Protein AF-A0A0H3GZK7-F1 (afdb_monomer)

Secondary structure (DSSP, 8-state):
-HHHHHHHHHHHHHHHHHHHHHHHHHHHHHHHHHHHHHHHHHHHTTEEE-TTT-BEEEEETTEEEE-EETTEEEEEETTEEEEE-TT--EEEEE-HHHHHHHHHHS--

pLDDT: mean 87.14, std 7.85, range [49.09, 97.06]

Organism: Klebsiella pneumoniae subsp. pneumoniae (strain HS11286) (NCBI:txid1125630)

Foldseek 3Di:
DVVVVVVVVVVVVVVVVVVVVVVVVVVVVVLLVLLVVQCVVCVVVQWDADPPPQFIWHQDPNDIGTDDDPNFTWGHDRNWIFGADPVRHGPDIGHPVRSVVVVVVPDD

Mean predicted aligned error: 8.21 Å

Structure (mmCIF, N/CA/C/O backbone):
data_AF-A0A0H3GZK7-F1
#
_entry.id   AF-A0A0H3GZK7-F1
#
loop_
_atom_site.group_PDB
_atom_site.id
_atom_site.type_symbol
_atom_site.label_atom_id
_atom_site.label_alt_id
_atom_site.label_comp_id
_atom_site.label_asym_id
_atom_site.label_entity_id
_atom_site.label_seq_id
_atom_site.pdbx_PDB_ins_code
_atom_site.Cartn_x
_atom_site.Cartn_y
_atom_site.Cartn_z
_atom_site.occupancy
_atom_site.B_iso_or_equiv
_atom_site.auth_seq_id
_atom_site.auth_comp_id
_atom_site.auth_asym_id
_atom_site.auth_atom_id
_atom_site.pdbx_PDB_model_num
ATOM 1 N N . MET A 1 1 ? 45.056 12.641 -32.493 1.00 61.16 1 MET A N 1
ATOM 2 C CA . MET A 1 1 ? 43.740 13.316 -32.337 1.00 61.16 1 MET A CA 1
ATOM 3 C C . MET A 1 1 ? 42.639 12.330 -31.933 1.00 61.16 1 MET A C 1
ATOM 5 O O . MET A 1 1 ? 41.753 12.731 -31.190 1.00 61.16 1 MET A O 1
ATOM 9 N N . GLU A 1 2 ? 42.698 11.064 -32.367 1.00 72.31 2 GLU A N 1
ATOM 10 C CA . GLU A 1 2 ? 41.722 10.016 -32.009 1.00 72.31 2 GLU A CA 1
ATOM 11 C C . GLU A 1 2 ? 41.649 9.678 -30.519 1.00 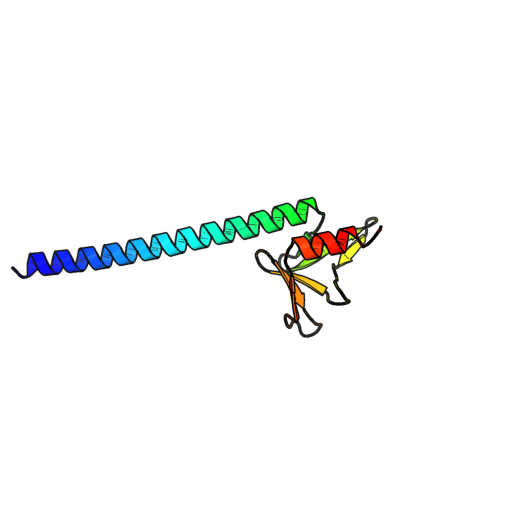72.31 2 GLU A C 1
ATOM 13 O O . GLU A 1 2 ? 40.546 9.616 -29.987 1.00 72.31 2 GLU A O 1
ATOM 18 N N . GLU A 1 3 ? 42.782 9.551 -29.819 1.00 72.25 3 GLU A N 1
ATOM 19 C CA . GLU A 1 3 ? 42.773 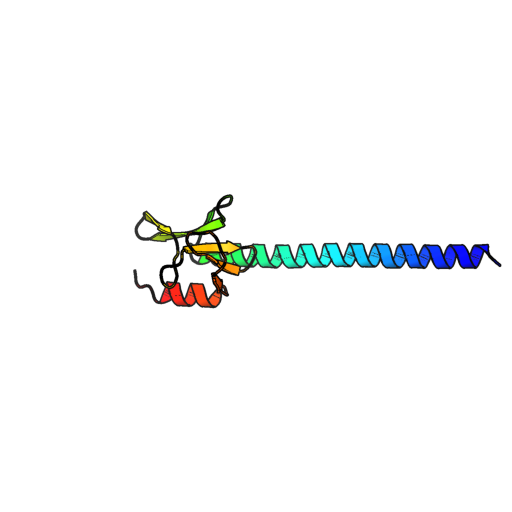9.167 -28.396 1.00 72.25 3 GLU A CA 1
ATOM 20 C C . GLU A 1 3 ? 41.923 10.114 -27.541 1.00 72.25 3 GLU A C 1
ATOM 22 O O . GLU A 1 3 ? 41.044 9.670 -26.807 1.00 72.25 3 GLU A O 1
ATOM 27 N N . LYS A 1 4 ? 42.086 11.437 -27.703 1.00 77.00 4 LYS A N 1
ATOM 28 C CA . LYS A 1 4 ? 41.279 12.437 -26.980 1.00 77.00 4 LYS A CA 1
ATOM 29 C C . LYS A 1 4 ? 39.774 12.300 -27.259 1.00 77.00 4 LYS A C 1
ATOM 31 O O . LYS A 1 4 ? 38.978 12.531 -26.352 1.00 77.00 4 LYS A O 1
ATOM 36 N N . LYS A 1 5 ? 39.376 11.916 -28.483 1.00 78.38 5 LYS A N 1
ATOM 37 C CA . LYS A 1 5 ? 37.963 11.672 -28.830 1.00 78.38 5 LYS A CA 1
ATOM 38 C C . LYS A 1 5 ? 37.438 10.402 -28.155 1.00 78.38 5 LYS A C 1
ATOM 40 O O . LYS A 1 5 ? 36.331 10.428 -27.624 1.00 78.38 5 LYS A O 1
ATOM 45 N N . ALA A 1 6 ? 38.235 9.332 -28.132 1.00 83.31 6 ALA A N 1
ATOM 46 C CA . ALA A 1 6 ? 37.878 8.080 -27.469 1.00 83.31 6 ALA A CA 1
ATOM 47 C C . ALA A 1 6 ? 37.712 8.270 -25.952 1.00 83.31 6 ALA A C 1
ATOM 49 O O . ALA A 1 6 ? 36.683 7.885 -25.404 1.00 83.31 6 ALA A O 1
ATOM 50 N N . TYR A 1 7 ? 38.655 8.953 -25.288 1.00 86.75 7 TYR A N 1
ATOM 51 C CA . TYR A 1 7 ? 38.525 9.297 -23.867 1.00 86.75 7 TYR A CA 1
ATOM 52 C C . TYR A 1 7 ? 37.274 10.140 -23.595 1.00 86.75 7 TYR A C 1
ATOM 54 O O . TYR A 1 7 ? 36.531 9.838 -22.665 1.00 86.75 7 TYR A O 1
ATOM 62 N N . GLY A 1 8 ? 36.991 11.152 -24.425 1.00 89.19 8 GLY A N 1
ATOM 63 C CA . GLY A 1 8 ? 35.774 11.961 -24.299 1.00 89.19 8 GLY A CA 1
ATOM 64 C C . GLY A 1 8 ? 34.490 11.129 -24.387 1.00 89.19 8 GLY A C 1
ATOM 65 O O . GLY A 1 8 ? 33.601 11.287 -23.554 1.00 89.19 8 GLY A O 1
ATOM 66 N N . LEU A 1 9 ? 34.415 10.197 -25.344 1.00 91.00 9 LEU A N 1
ATOM 67 C CA . LEU A 1 9 ? 33.273 9.292 -25.504 1.00 91.00 9 LEU A CA 1
ATOM 68 C C . LEU A 1 9 ? 33.104 8.361 -24.291 1.00 91.00 9 LEU A C 1
ATOM 70 O O . LEU A 1 9 ? 31.995 8.219 -23.777 1.00 91.00 9 LEU A O 1
ATOM 74 N N . VAL A 1 10 ? 34.196 7.764 -23.801 1.00 92.69 10 VAL A N 1
ATOM 75 C CA . VAL A 1 10 ? 34.178 6.897 -22.610 1.00 92.69 10 VAL A CA 1
ATOM 76 C C . VAL A 1 10 ? 33.689 7.669 -21.385 1.00 92.69 10 VAL A C 1
ATOM 78 O O . VAL A 1 10 ? 32.831 7.171 -20.660 1.00 92.69 10 VAL A O 1
ATOM 81 N N . MET A 1 11 ? 34.154 8.905 -21.182 1.00 92.69 11 MET A N 1
ATOM 82 C CA . MET A 1 11 ? 33.702 9.751 -20.070 1.00 92.69 11 MET A CA 1
ATOM 83 C C . MET A 1 11 ? 32.202 10.063 -20.145 1.00 92.69 11 MET A C 1
ATOM 85 O O . MET A 1 11 ? 31.535 10.074 -19.111 1.00 92.69 11 MET A O 1
ATOM 89 N N . VAL A 1 12 ? 31.646 10.257 -21.347 1.00 94.31 12 VAL A N 1
ATOM 90 C CA . VAL A 1 12 ? 30.195 10.426 -21.537 1.00 94.31 12 VAL A CA 1
ATOM 91 C C . VAL A 1 12 ? 29.442 9.146 -21.179 1.00 94.31 12 VAL A C 1
ATOM 93 O O . VAL A 1 12 ? 28.472 9.216 -20.428 1.00 94.31 12 VAL A O 1
ATOM 96 N N . PHE A 1 13 ? 29.892 7.977 -21.646 1.00 94.50 13 PHE A N 1
ATOM 97 C CA . PHE A 1 13 ? 29.258 6.699 -21.296 1.00 94.50 13 PHE A CA 1
ATOM 98 C C . PHE A 1 13 ? 29.284 6.431 -19.791 1.00 94.50 13 PHE A C 1
ATOM 100 O O . PHE A 1 13 ? 28.258 6.059 -19.223 1.00 94.50 13 PHE A O 1
ATOM 107 N N . VAL A 1 14 ? 30.422 6.670 -19.135 1.00 95.50 14 VAL A N 1
ATOM 108 C CA . VAL A 1 14 ? 30.543 6.553 -17.675 1.00 95.50 14 VAL A CA 1
ATOM 109 C C . VAL A 1 14 ? 29.619 7.553 -16.980 1.00 95.50 14 VAL A C 1
ATOM 111 O O . VAL A 1 14 ? 28.914 7.176 -16.048 1.00 95.50 14 VAL A O 1
ATOM 114 N N . GLY A 1 15 ? 29.551 8.800 -17.455 1.00 96.00 15 GLY A N 1
ATOM 115 C CA . GLY A 1 15 ? 28.651 9.820 -16.915 1.00 96.00 15 GLY A CA 1
ATOM 116 C C . GLY A 1 15 ? 27.174 9.424 -17.007 1.00 96.00 15 GLY A C 1
ATOM 117 O O . GLY A 1 15 ? 26.454 9.505 -16.013 1.00 96.00 15 GLY A O 1
ATOM 118 N N . VAL A 1 16 ? 26.731 8.927 -18.167 1.00 96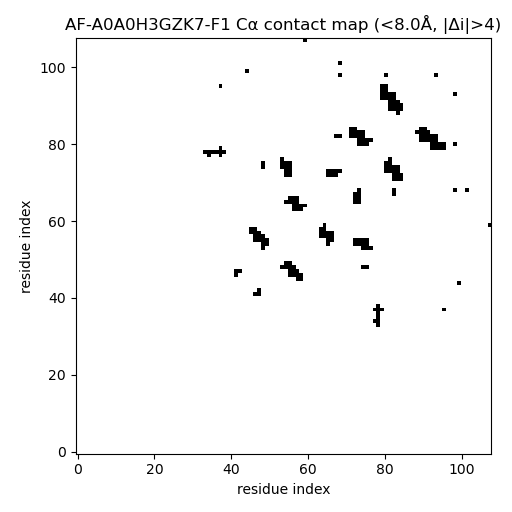.94 16 VAL A N 1
ATOM 119 C CA . VAL A 1 16 ? 25.363 8.419 -18.370 1.00 96.94 16 VAL A CA 1
ATOM 120 C C . VAL A 1 16 ? 25.096 7.209 -17.476 1.00 96.94 16 VAL A C 1
ATOM 122 O O . VAL A 1 16 ? 24.051 7.142 -16.834 1.00 96.94 16 VAL A O 1
ATOM 125 N N . PHE A 1 17 ? 26.043 6.275 -17.386 1.00 96.62 17 PHE A N 1
ATOM 126 C CA . PHE A 1 17 ? 25.910 5.089 -16.545 1.00 96.62 17 PHE A CA 1
ATOM 127 C C . PHE A 1 17 ? 25.761 5.451 -15.061 1.00 96.62 17 PHE A C 1
ATOM 129 O O . PHE A 1 17 ? 24.831 4.985 -14.404 1.00 96.62 17 PHE A O 1
ATOM 136 N N . VAL A 1 18 ? 26.614 6.341 -14.543 1.00 97.06 18 VAL A N 1
ATOM 137 C CA . VAL A 1 18 ? 26.523 6.832 -13.159 1.00 97.06 18 VAL A CA 1
ATOM 138 C C . VAL A 1 18 ? 25.202 7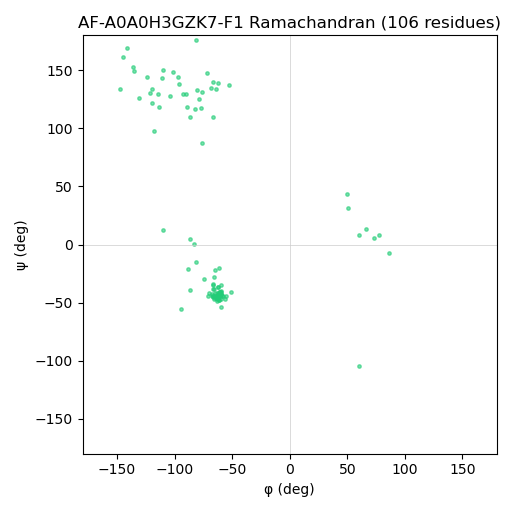.566 -12.926 1.00 97.06 18 VAL A C 1
ATOM 140 O O . VAL A 1 18 ? 24.545 7.320 -11.917 1.00 97.06 18 VAL A O 1
ATOM 143 N N . PHE A 1 19 ? 24.766 8.416 -13.860 1.00 97.00 19 PHE A N 1
ATOM 144 C CA . PHE A 1 19 ? 23.481 9.109 -13.759 1.00 97.00 19 PHE A CA 1
ATOM 145 C C . PHE A 1 19 ? 22.294 8.135 -13.691 1.00 97.00 19 PHE A C 1
ATOM 147 O O . PHE A 1 19 ? 21.395 8.313 -12.865 1.00 97.00 19 PHE A O 1
ATOM 154 N N . LEU A 1 20 ? 22.302 7.077 -14.507 1.00 96.88 20 LEU A N 1
ATOM 155 C CA . LEU A 1 20 ? 21.281 6.028 -14.467 1.00 96.88 20 LEU A CA 1
ATOM 156 C C . LEU A 1 20 ? 21.289 5.281 -13.129 1.00 96.88 20 LEU A C 1
ATOM 158 O O . LEU A 1 20 ? 20.223 5.082 -12.546 1.00 96.88 20 LEU A O 1
ATOM 162 N N . LEU A 1 21 ? 22.466 4.921 -12.605 1.00 96.69 21 LEU A N 1
ATOM 163 C CA . LEU A 1 21 ? 22.578 4.264 -11.299 1.00 96.69 21 LEU A CA 1
ATOM 164 C C . LEU A 1 21 ? 22.038 5.143 -10.168 1.00 96.69 21 LEU A C 1
ATOM 166 O O . LEU A 1 21 ? 21.222 4.678 -9.373 1.00 96.69 21 LEU A O 1
ATOM 170 N N . VAL A 1 22 ? 22.440 6.416 -10.121 1.00 97.00 22 VAL A N 1
ATOM 171 C CA . VAL A 1 22 ? 21.937 7.373 -9.124 1.00 97.00 22 VAL A CA 1
ATOM 172 C C . VAL A 1 22 ? 20.422 7.515 -9.244 1.00 97.00 22 VAL A C 1
ATOM 174 O O . VAL A 1 22 ? 19.731 7.465 -8.232 1.00 97.00 22 VAL A O 1
ATOM 177 N N . SER A 1 23 ? 19.887 7.597 -10.464 1.00 96.62 23 SER A N 1
ATOM 178 C CA . SER A 1 23 ? 18.442 7.705 -10.695 1.00 96.62 23 SER A CA 1
ATOM 179 C C . SER A 1 23 ? 17.676 6.487 -10.172 1.00 96.62 23 SER A C 1
ATOM 181 O O . SER A 1 23 ? 16.657 6.648 -9.500 1.00 96.62 23 SER A O 1
ATOM 183 N N . ILE A 1 24 ? 18.172 5.270 -10.430 1.00 96.25 24 ILE A N 1
ATOM 184 C CA . ILE A 1 24 ? 17.554 4.026 -9.946 1.00 96.25 24 ILE A CA 1
ATOM 185 C C . ILE A 1 24 ? 17.598 3.960 -8.417 1.00 96.25 24 ILE A C 1
ATOM 187 O O . ILE A 1 24 ? 16.577 3.660 -7.802 1.00 96.25 24 ILE A O 1
ATOM 191 N N . ILE A 1 25 ? 18.742 4.283 -7.802 1.00 95.88 25 ILE A N 1
ATOM 192 C CA . ILE A 1 25 ? 18.912 4.267 -6.340 1.00 95.88 25 ILE A CA 1
ATOM 193 C C . ILE A 1 25 ? 18.029 5.331 -5.675 1.00 95.88 25 ILE A C 1
ATOM 195 O O . ILE A 1 25 ? 17.354 5.059 -4.684 1.00 95.88 25 ILE A O 1
ATOM 199 N N . SER A 1 26 ? 17.985 6.549 -6.217 1.00 95.75 26 SER A N 1
ATOM 200 C CA . SER A 1 26 ? 17.102 7.603 -5.710 1.00 95.75 26 SER A CA 1
ATOM 201 C C . SER A 1 26 ? 15.633 7.202 -5.823 1.00 95.75 26 SER A C 1
ATOM 203 O O . SER A 1 26 ? 14.859 7.427 -4.892 1.00 95.75 26 SER A O 1
ATOM 205 N N . TYR A 1 27 ? 15.249 6.570 -6.932 1.00 95.31 27 TYR A N 1
ATOM 206 C CA . TYR A 1 27 ? 13.891 6.085 -7.134 1.00 95.31 27 TYR A CA 1
ATOM 207 C C . TYR A 1 27 ? 13.527 4.935 -6.183 1.00 95.31 27 TYR A C 1
ATOM 209 O O . TYR A 1 27 ? 12.431 4.949 -5.616 1.00 95.31 27 TYR A O 1
ATOM 217 N N . SER A 1 28 ? 14.430 3.973 -5.956 1.00 93.44 28 SER A N 1
ATOM 218 C CA . SER A 1 28 ? 14.196 2.873 -5.013 1.00 93.44 28 SER A CA 1
ATOM 219 C C . SER A 1 28 ? 14.071 3.388 -3.581 1.00 93.44 28 SER A C 1
ATOM 221 O O . SER A 1 28 ? 13.086 3.079 -2.920 1.00 93.44 28 SER A O 1
ATOM 223 N N . LEU A 1 29 ? 14.973 4.274 -3.141 1.00 93.50 29 LEU A N 1
ATOM 224 C CA . LEU A 1 29 ? 14.905 4.901 -1.815 1.00 93.50 29 LEU A CA 1
ATOM 225 C C . LEU A 1 29 ? 13.616 5.705 -1.622 1.00 93.50 29 LEU A C 1
ATOM 227 O O . LEU A 1 29 ? 13.000 5.669 -0.555 1.00 93.50 29 LEU A O 1
ATOM 231 N N . TRP A 1 30 ? 13.186 6.436 -2.651 1.00 94.25 30 TRP A N 1
ATOM 232 C CA . TRP A 1 30 ? 11.934 7.184 -2.605 1.00 94.25 30 TRP A CA 1
ATOM 233 C C . TRP A 1 30 ? 10.714 6.263 -2.498 1.00 94.25 30 TRP A C 1
ATOM 235 O O . TRP A 1 30 ? 9.798 6.536 -1.716 1.00 94.25 30 TRP A O 1
ATOM 245 N N . ARG A 1 31 ? 10.705 5.156 -3.249 1.00 91.12 31 ARG A N 1
ATOM 246 C CA . ARG A 1 31 ? 9.655 4.135 -3.172 1.00 91.12 31 ARG A CA 1
ATOM 247 C C . ARG A 1 31 ? 9.630 3.474 -1.792 1.00 91.12 31 ARG A C 1
ATOM 249 O O . ARG A 1 31 ? 8.565 3.422 -1.182 1.00 91.12 31 ARG A O 1
ATOM 256 N N . ASP A 1 32 ? 10.778 3.044 -1.278 1.00 92.06 32 ASP A N 1
ATOM 257 C CA . ASP A 1 32 ? 10.895 2.400 0.035 1.00 92.06 32 ASP A CA 1
ATOM 258 C C . ASP A 1 32 ? 10.425 3.332 1.152 1.00 92.06 32 ASP A C 1
ATOM 260 O O . ASP A 1 32 ? 9.670 2.929 2.039 1.00 92.06 32 ASP A O 1
ATOM 264 N N . ARG A 1 33 ? 10.778 4.620 1.069 1.00 93.00 33 ARG A N 1
ATOM 265 C CA . ARG A 1 33 ? 10.298 5.636 2.010 1.00 93.00 33 ARG A CA 1
ATOM 266 C C . ARG A 1 33 ? 8.774 5.759 1.999 1.00 93.00 33 ARG A C 1
ATOM 268 O O . ARG A 1 33 ? 8.178 5.899 3.066 1.00 93.00 33 ARG A O 1
ATOM 275 N N . GLN A 1 34 ? 8.137 5.710 0.829 1.00 90.62 34 GLN A N 1
ATOM 276 C CA . GLN A 1 34 ? 6.674 5.758 0.731 1.00 90.62 34 GLN A CA 1
ATOM 277 C C . GLN A 1 34 ? 6.003 4.514 1.307 1.00 90.62 34 GLN A C 1
ATOM 279 O O . GLN A 1 34 ? 5.033 4.645 2.050 1.00 90.62 34 GLN A O 1
ATOM 284 N N . VAL A 1 35 ? 6.524 3.323 1.001 1.00 88.81 35 VAL A N 1
ATOM 285 C CA . VAL A 1 35 ? 6.000 2.059 1.540 1.00 88.81 35 VAL A CA 1
ATOM 286 C C . VAL A 1 35 ? 6.139 2.034 3.060 1.00 88.81 35 VAL A C 1
ATOM 288 O O . VAL A 1 35 ? 5.177 1.741 3.766 1.00 88.81 35 VAL A O 1
ATOM 291 N N . ASN A 1 36 ? 7.301 2.423 3.585 1.00 90.06 36 ASN A N 1
ATOM 292 C CA . ASN A 1 36 ? 7.521 2.469 5.026 1.00 90.06 36 ASN A CA 1
ATOM 293 C C . ASN A 1 36 ? 6.590 3.478 5.719 1.00 90.06 36 ASN A C 1
ATOM 295 O O . ASN A 1 36 ? 6.007 3.177 6.762 1.00 90.06 36 ASN A O 1
ATOM 299 N N . ALA A 1 37 ? 6.391 4.660 5.125 1.00 89.38 37 ALA A N 1
ATOM 300 C CA . ALA A 1 37 ? 5.436 5.639 5.639 1.00 89.38 37 ALA A CA 1
ATOM 301 C C . ALA A 1 37 ? 4.000 5.088 5.638 1.00 89.38 37 ALA A C 1
ATOM 303 O O . ALA A 1 37 ? 3.285 5.259 6.623 1.00 89.38 37 ALA A O 1
ATOM 304 N N . PHE A 1 38 ? 3.593 4.391 4.573 1.00 88.75 38 PHE A N 1
ATOM 305 C CA . PHE A 1 38 ? 2.286 3.741 4.482 1.00 88.75 38 PHE A CA 1
ATOM 306 C C . PHE A 1 38 ? 2.090 2.709 5.599 1.00 88.75 38 PHE A C 1
ATOM 308 O O . PHE A 1 38 ? 1.161 2.851 6.394 1.00 88.75 38 PHE A O 1
ATOM 315 N N . MET A 1 39 ? 3.016 1.756 5.739 1.00 87.25 39 MET A N 1
ATOM 316 C CA . MET A 1 39 ? 2.978 0.719 6.778 1.00 87.25 39 MET A CA 1
ATOM 317 C C . MET A 1 39 ? 2.987 1.299 8.196 1.00 87.25 39 MET A C 1
ATOM 319 O O . MET A 1 39 ? 2.249 0.833 9.063 1.00 87.25 39 MET A O 1
ATOM 323 N N . THR A 1 40 ? 3.777 2.350 8.428 1.00 88.88 40 THR A N 1
ATOM 324 C CA . THR A 1 40 ? 3.832 3.036 9.726 1.00 88.88 40 THR A CA 1
ATOM 325 C C . THR A 1 40 ? 2.494 3.690 10.055 1.00 88.88 40 THR A C 1
ATOM 327 O O . THR A 1 40 ? 1.998 3.550 11.172 1.00 88.88 40 THR A O 1
ATOM 330 N N . THR A 1 41 ? 1.871 4.364 9.081 1.00 87.44 41 THR A N 1
ATOM 331 C CA . THR A 1 41 ? 0.543 4.949 9.290 1.00 87.44 41 THR A CA 1
ATOM 332 C C . THR A 1 41 ? -0.524 3.879 9.487 1.00 87.44 41 THR A C 1
ATOM 334 O O . THR A 1 41 ? -1.273 3.979 10.447 1.00 87.44 41 THR A O 1
ATOM 337 N N . ASN A 1 42 ? -0.544 2.812 8.685 1.00 88.12 42 ASN A N 1
ATOM 338 C CA . ASN A 1 42 ? -1.483 1.700 8.861 1.00 88.12 42 ASN A CA 1
ATOM 339 C C . ASN A 1 42 ? -1.393 1.109 10.272 1.00 88.12 42 ASN A C 1
ATOM 341 O O . ASN A 1 42 ? -2.415 0.934 10.932 1.00 88.12 42 ASN A O 1
ATOM 345 N N . ARG A 1 43 ? -0.170 0.904 10.778 1.00 87.00 43 ARG A N 1
ATOM 346 C CA . ARG A 1 43 ? 0.062 0.407 12.137 1.00 87.00 43 ARG A CA 1
ATOM 347 C C . ARG A 1 43 ? -0.477 1.351 13.214 1.00 87.00 43 ARG A C 1
ATOM 349 O O . ARG A 1 43 ? -1.003 0.872 14.212 1.00 87.00 43 ARG A O 1
ATOM 356 N N . ALA A 1 44 ? -0.389 2.668 13.013 1.00 87.12 44 ALA A N 1
ATOM 357 C CA . ALA A 1 44 ? -0.991 3.651 13.919 1.00 87.12 44 ALA A CA 1
ATOM 358 C C . ALA A 1 44 ? -2.531 3.585 13.932 1.00 87.12 44 ALA A C 1
ATOM 360 O O . ALA A 1 44 ? -3.144 3.880 14.951 1.00 87.12 44 ALA A O 1
ATOM 361 N N . TRP A 1 45 ? -3.144 3.151 12.829 1.00 84.88 45 TRP A N 1
ATOM 362 C CA . TRP A 1 45 ? -4.583 2.881 12.726 1.00 84.88 45 TRP A CA 1
ATOM 363 C C . TRP A 1 45 ? -4.970 1.456 13.164 1.00 84.88 45 TRP A C 1
ATOM 365 O O . TRP A 1 45 ? -6.125 1.065 13.020 1.00 84.88 45 TRP A O 1
ATOM 375 N N . GLY A 1 46 ? -4.024 0.653 13.668 1.00 87.12 46 GLY A N 1
ATOM 376 C CA . GLY A 1 46 ? -4.259 -0.747 14.040 1.00 87.12 46 GLY A CA 1
ATOM 377 C C . GLY A 1 46 ? -4.424 -1.703 12.852 1.00 87.12 46 GLY A C 1
ATOM 378 O O . GLY A 1 46 ? -4.706 -2.883 13.054 1.00 87.12 46 GLY A O 1
ATOM 379 N N . ILE A 1 47 ? -4.226 -1.216 11.624 1.00 89.50 47 ILE A N 1
ATOM 380 C CA . ILE A 1 47 ? -4.281 -2.018 10.404 1.00 89.50 47 ILE A CA 1
ATOM 381 C C . ILE A 1 47 ? -2.974 -2.793 10.267 1.00 89.50 47 ILE A C 1
ATOM 383 O O . ILE A 1 47 ? -1.882 -2.218 10.247 1.00 89.50 47 ILE A O 1
ATOM 387 N N . GLN A 1 48 ? -3.096 -4.103 10.126 1.00 90.25 48 GLN A N 1
ATOM 388 C CA . GLN A 1 48 ? -2.007 -5.022 9.858 1.00 90.25 48 GLN A CA 1
ATOM 389 C C . GLN A 1 48 ? -2.145 -5.574 8.442 1.00 90.25 48 GLN A C 1
ATOM 391 O O . GLN A 1 48 ? -3.245 -5.808 7.947 1.00 90.25 48 GLN A O 1
ATOM 396 N N . CYS A 1 49 ? -1.008 -5.759 7.783 1.00 89.31 49 CYS A N 1
ATOM 397 C CA . CYS A 1 49 ? -0.943 -6.373 6.467 1.00 89.31 49 CYS A CA 1
ATOM 398 C C . CYS A 1 49 ? -0.187 -7.686 6.606 1.00 89.31 49 CYS A C 1
ATOM 400 O O . CYS A 1 49 ? 0.913 -7.707 7.164 1.00 89.31 49 CYS A O 1
ATOM 402 N N . ASP A 1 50 ? -0.761 -8.765 6.095 1.00 89.06 50 ASP A N 1
ATOM 403 C CA . ASP A 1 50 ? -0.060 -10.040 6.011 1.00 89.06 50 ASP A CA 1
ATOM 404 C C . ASP A 1 50 ? 1.117 -9.943 5.021 1.00 89.06 50 ASP A C 1
ATOM 406 O O . ASP A 1 50 ? 1.011 -9.319 3.963 1.00 89.06 50 ASP A O 1
ATOM 410 N N . THR A 1 51 ? 2.254 -10.548 5.358 1.00 83.25 51 THR A N 1
ATOM 411 C CA . THR A 1 51 ? 3.478 -10.484 4.549 1.00 83.25 51 THR A CA 1
ATOM 412 C C . THR A 1 51 ? 3.390 -11.345 3.295 1.00 83.25 51 THR A C 1
ATOM 414 O O . THR A 1 51 ? 4.005 -11.003 2.286 1.00 83.25 51 THR A O 1
ATOM 417 N N . VAL A 1 52 ? 2.624 -12.440 3.346 1.00 84.12 52 VAL A N 1
ATOM 418 C CA . VAL A 1 52 ? 2.499 -13.393 2.235 1.00 84.12 52 VAL A CA 1
ATOM 419 C C . VAL A 1 52 ? 1.286 -13.065 1.373 1.00 84.12 52 VAL A C 1
ATOM 421 O O . VAL A 1 52 ? 1.421 -12.855 0.170 1.00 84.12 52 VAL A O 1
ATOM 424 N N . SER A 1 53 ? 0.097 -12.996 1.979 1.00 83.56 53 SER A N 1
ATOM 425 C CA . SER A 1 53 ? -1.149 -12.779 1.233 1.00 83.56 53 SER A CA 1
ATOM 426 C C . SER A 1 53 ? -1.409 -11.313 0.885 1.00 83.56 53 SER A C 1
ATOM 428 O O . SER A 1 53 ? -2.269 -11.033 0.051 1.00 83.56 53 SER A O 1
ATOM 430 N N . GLN A 1 54 ? -0.691 -10.376 1.518 1.00 86.00 54 GLN A N 1
ATOM 431 C CA . GLN A 1 54 ? -0.957 -8.936 1.461 1.00 86.00 54 GLN A CA 1
ATOM 432 C C . GLN A 1 54 ? -2.344 -8.535 1.979 1.00 86.00 54 GLN A C 1
ATOM 434 O O . GLN A 1 54 ? -2.718 -7.374 1.836 1.00 86.00 54 GLN A O 1
ATOM 439 N N . ALA A 1 55 ? -3.119 -9.442 2.579 1.00 89.44 55 ALA A N 1
ATOM 440 C CA . ALA A 1 55 ? -4.445 -9.124 3.095 1.00 89.44 55 ALA A CA 1
ATOM 441 C C . ALA A 1 55 ? -4.347 -8.097 4.231 1.00 89.44 55 ALA A C 1
ATOM 443 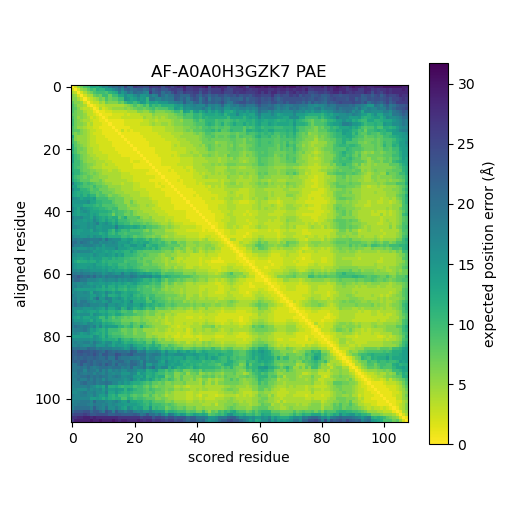O O . ALA A 1 55 ? -3.509 -8.228 5.129 1.00 89.44 55 ALA A O 1
ATOM 444 N N . ALA A 1 56 ? -5.197 -7.073 4.178 1.00 91.19 56 ALA A N 1
ATOM 445 C CA . ALA A 1 56 ? -5.287 -6.039 5.195 1.00 91.19 56 ALA A CA 1
ATOM 446 C C . ALA A 1 56 ? -6.352 -6.425 6.229 1.00 91.19 56 ALA A C 1
ATOM 448 O O . ALA A 1 56 ? -7.488 -6.736 5.876 1.00 91.19 56 ALA A O 1
ATOM 449 N N . TRP A 1 57 ? -6.008 -6.377 7.510 1.00 91.25 57 TRP A N 1
ATOM 450 C CA . TRP A 1 57 ? -6.897 -6.751 8.608 1.00 91.25 57 TRP A CA 1
ATOM 451 C C . TRP A 1 57 ? -6.656 -5.867 9.831 1.00 91.25 57 TRP A C 1
ATOM 453 O O . TRP A 1 57 ? -5.636 -5.193 9.945 1.00 91.25 57 TRP A O 1
ATOM 463 N N . VAL A 1 58 ? -7.615 -5.834 10.744 1.00 90.56 58 VAL A N 1
ATOM 464 C CA . VAL A 1 58 ? -7.569 -5.049 11.983 1.00 90.56 58 VAL A CA 1
ATOM 465 C C . VAL A 1 58 ? -8.079 -5.909 13.134 1.00 90.56 58 VAL A C 1
ATOM 467 O O . VAL A 1 58 ? -8.860 -6.833 12.920 1.00 90.56 58 VAL A O 1
ATOM 470 N N . ILE A 1 59 ? -7.629 -5.632 14.355 1.00 87.81 59 ILE A N 1
ATOM 471 C CA . ILE A 1 59 ? -8.181 -6.271 15.553 1.00 87.81 59 ILE A CA 1
ATOM 472 C C . ILE A 1 59 ? -9.349 -5.416 16.049 1.00 87.81 59 ILE A C 1
ATOM 474 O O . ILE A 1 59 ? -9.141 -4.253 16.398 1.00 87.81 59 ILE A O 1
ATOM 478 N N . ARG A 1 60 ? -10.559 -5.980 16.087 1.00 85.56 60 ARG A N 1
ATOM 479 C CA . ARG A 1 60 ? -11.746 -5.371 16.711 1.00 85.56 60 ARG A CA 1
ATOM 480 C C . ARG A 1 60 ? -12.268 -6.311 17.783 1.00 85.56 60 ARG A C 1
ATOM 482 O O . ARG A 1 60 ? -12.375 -7.502 17.533 1.00 85.56 60 ARG A O 1
ATOM 489 N N . ASP A 1 61 ? -12.513 -5.785 18.978 1.00 85.56 61 ASP A N 1
ATOM 490 C CA . ASP A 1 61 ? -13.029 -6.548 20.127 1.00 85.56 61 ASP A CA 1
ATOM 491 C C . ASP A 1 61 ? -12.255 -7.845 20.437 1.00 85.56 61 ASP A C 1
ATOM 493 O O . ASP A 1 61 ? -12.797 -8.820 20.944 1.00 85.56 61 ASP A O 1
ATOM 497 N N . GLY A 1 62 ? -10.948 -7.850 20.149 1.00 87.19 62 GLY A N 1
ATOM 498 C CA . GLY A 1 62 ? -10.063 -9.001 20.355 1.00 87.19 62 GLY A CA 1
ATOM 499 C C . GLY A 1 62 ? -10.033 -10.009 19.203 1.00 87.19 62 GLY A C 1
ATOM 500 O O . GLY A 1 62 ? -9.170 -10.885 19.202 1.00 87.19 62 GLY A O 1
ATOM 501 N N . GLU A 1 63 ? -10.890 -9.862 18.195 1.00 90.50 63 GLU A N 1
ATOM 502 C CA . GLU A 1 63 ? -10.928 -10.730 17.021 1.00 90.50 63 GLU A CA 1
ATOM 503 C C . GLU A 1 63 ? -10.260 -10.084 15.805 1.00 90.50 63 GLU A C 1
ATOM 505 O O . GLU A 1 63 ? -10.263 -8.863 15.613 1.00 90.50 63 GLU A O 1
ATOM 510 N N . ARG A 1 64 ? -9.662 -10.925 14.956 1.00 89.06 64 ARG A N 1
ATOM 511 C CA . ARG A 1 64 ? -9.122 -10.497 13.665 1.00 89.06 64 ARG A CA 1
ATOM 512 C C . ARG A 1 64 ? -10.277 -10.313 12.685 1.00 89.06 64 ARG A C 1
ATOM 514 O O . ARG A 1 64 ? -10.926 -11.284 12.310 1.00 89.06 64 ARG A O 1
ATOM 521 N N . VAL A 1 65 ? -10.452 -9.086 12.208 1.00 89.00 65 VAL A N 1
ATOM 522 C CA . VAL A 1 65 ? -11.435 -8.730 11.184 1.00 89.00 65 VAL A CA 1
ATOM 523 C C . VAL A 1 65 ? -10.701 -8.302 9.920 1.00 89.00 65 VAL A C 1
ATOM 525 O O . VAL A 1 65 ? -9.950 -7.322 9.923 1.00 89.00 65 VAL A O 1
ATOM 528 N N . ASP A 1 66 ? -10.912 -9.037 8.831 1.00 88.88 66 ASP A N 1
ATOM 529 C CA . ASP A 1 66 ? -10.369 -8.658 7.529 1.00 88.88 66 ASP A CA 1
ATOM 530 C C . ASP A 1 66 ? -11.070 -7.390 7.022 1.00 88.88 66 ASP A C 1
ATOM 532 O O . ASP A 1 66 ? -12.291 -7.233 7.102 1.00 88.88 66 ASP A O 1
ATOM 536 N N . LEU A 1 67 ? -10.278 -6.447 6.517 1.00 88.00 67 LEU A N 1
ATOM 537 C CA . LEU A 1 67 ? -10.775 -5.153 6.081 1.00 88.00 67 LEU A CA 1
ATOM 538 C C . LEU A 1 67 ? -11.470 -5.287 4.733 1.00 88.00 67 LEU A C 1
ATOM 540 O O . LEU A 1 67 ? -10.911 -5.824 3.778 1.00 88.00 67 LEU A O 1
ATOM 544 N N . GLN A 1 68 ? -12.672 -4.728 4.642 1.00 87.94 68 GLN A N 1
ATOM 545 C CA . GLN A 1 68 ? -13.449 -4.717 3.412 1.00 87.94 68 GLN A CA 1
ATOM 546 C C . GLN A 1 68 ? -14.052 -3.338 3.164 1.00 87.94 68 GLN A C 1
ATOM 548 O O . GLN A 1 68 ? -14.392 -2.609 4.099 1.00 87.94 68 GLN A O 1
ATOM 553 N N . ILE A 1 69 ? -14.212 -2.993 1.889 1.00 85.12 69 ILE A N 1
ATOM 554 C CA . ILE A 1 69 ? -14.942 -1.802 1.452 1.00 85.12 69 ILE A CA 1
ATOM 555 C C . ILE A 1 69 ? -15.934 -2.207 0.371 1.00 85.12 69 ILE A C 1
ATOM 557 O O . ILE A 1 69 ? -15.560 -2.828 -0.619 1.00 85.12 69 ILE A O 1
ATOM 561 N N . ASN A 1 70 ? -17.211 -1.868 0.553 1.00 84.00 70 ASN A N 1
ATOM 562 C CA . ASN A 1 70 ? -18.283 -2.273 -0.364 1.00 84.00 70 ASN A CA 1
ATOM 563 C C . ASN A 1 70 ? -18.259 -3.785 -0.688 1.00 84.00 70 ASN A C 1
ATOM 565 O O . ASN A 1 70 ? -18.393 -4.156 -1.851 1.00 84.00 70 ASN A O 1
ATOM 569 N N . TYR A 1 71 ? -18.055 -4.636 0.327 1.00 83.75 71 TYR A N 1
ATOM 570 C CA . TYR A 1 71 ? -17.954 -6.103 0.207 1.00 83.75 71 TYR A CA 1
ATOM 571 C C . TYR A 1 71 ? -16.739 -6.631 -0.575 1.00 83.75 71 TYR A C 1
ATOM 573 O O . TYR A 1 71 ? -16.703 -7.805 -0.923 1.00 83.75 71 TYR A O 1
ATOM 581 N N . LEU A 1 72 ? -15.735 -5.789 -0.846 1.00 87.88 72 LEU A N 1
ATOM 582 C CA . LEU A 1 72 ? -14.479 -6.216 -1.461 1.00 87.88 72 LEU A CA 1
ATOM 583 C C . LEU A 1 72 ? -13.358 -6.273 -0.414 1.00 87.88 72 LEU A C 1
ATOM 585 O O . LEU A 1 72 ? -13.138 -5.258 0.264 1.00 87.88 72 LEU A O 1
ATOM 589 N N . PRO A 1 73 ? -12.624 -7.396 -0.294 1.00 89.19 73 PRO A N 1
ATOM 590 C CA . PRO A 1 73 ? -11.460 -7.497 0.577 1.00 89.19 73 PRO A CA 1
ATOM 591 C C . PRO A 1 73 ? -10.350 -6.535 0.157 1.00 89.19 73 PRO A C 1
ATOM 593 O O . PRO A 1 73 ? -10.057 -6.340 -1.029 1.00 89.19 73 PRO A O 1
ATOM 596 N N . LEU A 1 74 ? -9.735 -5.919 1.163 1.00 91.56 74 LEU A N 1
ATOM 597 C CA . LEU A 1 74 ? -8.642 -4.977 0.997 1.00 91.56 74 LEU A CA 1
ATOM 598 C C . LEU A 1 74 ? -7.291 -5.666 1.159 1.00 91.56 74 LEU A C 1
ATOM 600 O O . LEU A 1 74 ? -7.060 -6.443 2.083 1.00 91.56 74 LEU A O 1
ATOM 604 N N . TYR A 1 75 ? -6.368 -5.297 0.280 1.00 91.81 75 TYR A N 1
ATOM 605 C CA . TYR A 1 75 ? -4.991 -5.765 0.265 1.00 91.81 75 TYR A CA 1
ATOM 606 C C . TYR A 1 75 ? -4.029 -4.582 0.322 1.00 91.81 75 TYR A C 1
ATOM 608 O O . TYR A 1 75 ? -4.271 -3.527 -0.267 1.00 91.81 75 TYR A O 1
ATOM 616 N N . CYS A 1 76 ? -2.914 -4.758 1.016 1.00 90.44 76 CYS A N 1
ATOM 617 C CA . CYS A 1 76 ? -1.819 -3.806 1.078 1.00 90.44 76 CYS A CA 1
ATOM 618 C C . CYS A 1 76 ? -0.861 -4.037 -0.095 1.00 90.44 76 CYS A C 1
ATOM 620 O O . CYS A 1 76 ? -0.115 -5.012 -0.120 1.00 90.44 76 CYS A O 1
ATOM 622 N N . SER A 1 77 ? -0.840 -3.114 -1.054 1.00 88.38 77 SER A N 1
ATOM 623 C CA . SER A 1 77 ? 0.020 -3.194 -2.238 1.00 88.38 77 SER A CA 1
ATOM 624 C C . SER A 1 77 ? 0.992 -2.017 -2.246 1.00 88.38 77 SER A C 1
ATOM 626 O O . SER A 1 77 ? 0.653 -0.887 -2.611 1.00 88.38 77 SER A O 1
ATOM 628 N N . GLY A 1 78 ? 2.219 -2.257 -1.780 1.00 85.88 78 GLY A N 1
ATOM 629 C CA . GLY A 1 78 ? 3.246 -1.223 -1.664 1.00 85.88 78 GLY A CA 1
ATOM 630 C C . GLY A 1 78 ? 2.819 -0.079 -0.737 1.00 85.88 78 GLY A C 1
ATOM 631 O O . GLY A 1 78 ? 2.858 -0.219 0.479 1.00 85.88 78 GLY A O 1
ATOM 632 N N . TYR A 1 79 ? 2.455 1.069 -1.315 1.00 87.06 79 TYR A N 1
ATOM 633 C CA . TYR A 1 79 ? 2.082 2.293 -0.589 1.00 87.06 79 TYR A CA 1
ATOM 634 C C . TYR A 1 79 ? 0.583 2.641 -0.679 1.00 87.06 79 TYR A C 1
ATOM 636 O O . TYR A 1 79 ? 0.195 3.766 -0.359 1.00 87.06 79 TYR A O 1
ATOM 644 N N . ARG A 1 80 ? -0.257 1.716 -1.164 1.00 89.75 80 ARG A N 1
ATOM 645 C CA . ARG A 1 80 ? -1.701 1.924 -1.362 1.00 89.75 80 ARG A CA 1
ATOM 646 C C . ARG A 1 80 ? -2.512 0.680 -0.997 1.00 89.75 80 ARG A C 1
ATOM 648 O O . ARG A 1 80 ? -1.954 -0.406 -0.830 1.00 89.75 80 ARG A O 1
ATOM 655 N N . PHE A 1 81 ? -3.831 0.839 -0.931 1.00 91.38 81 PHE A N 1
ATOM 656 C CA . PHE A 1 81 ? -4.757 -0.279 -0.781 1.00 91.38 81 PHE A CA 1
ATOM 657 C C . PHE A 1 81 ? -5.323 -0.711 -2.135 1.00 91.38 81 PHE A C 1
ATOM 659 O O . PHE A 1 81 ? -5.598 0.114 -3.009 1.00 91.38 81 PHE A O 1
ATOM 666 N N . GLU A 1 82 ? -5.533 -2.008 -2.298 1.00 91.06 82 G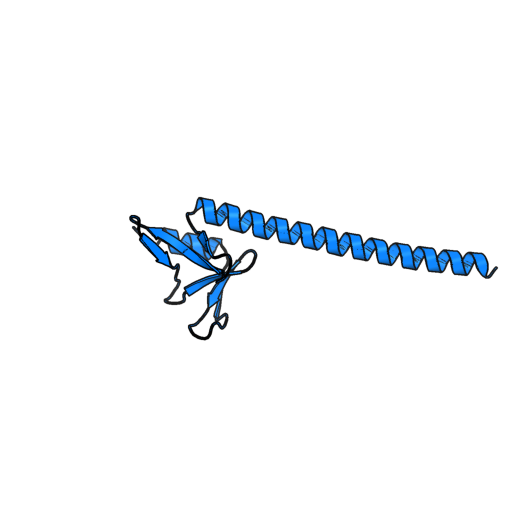LU A N 1
ATOM 667 C CA . GLU A 1 82 ? -6.217 -2.597 -3.442 1.00 91.06 82 GLU A CA 1
ATOM 668 C C . GLU 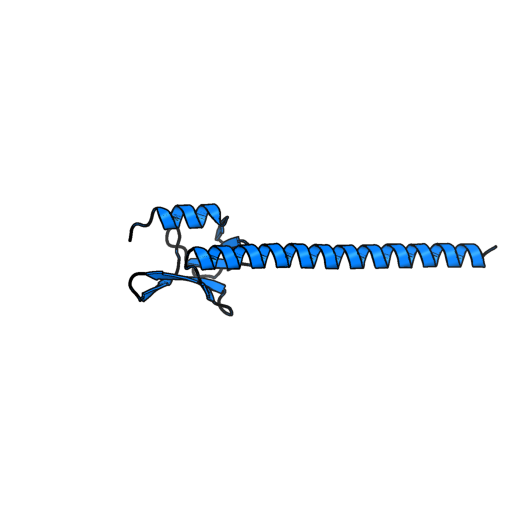A 1 82 ? -7.448 -3.347 -2.955 1.00 91.06 82 GLU A C 1
ATOM 670 O O . GLU A 1 82 ? -7.338 -4.267 -2.151 1.00 91.06 82 GLU A O 1
ATOM 675 N N . ALA A 1 83 ? -8.615 -2.967 -3.461 1.00 90.38 83 ALA A N 1
ATOM 676 C CA . ALA A 1 83 ? -9.801 -3.798 -3.372 1.00 90.38 83 ALA A CA 1
ATOM 677 C C . ALA A 1 83 ? -9.737 -4.816 -4.512 1.00 90.38 83 ALA A C 1
ATOM 679 O O . ALA A 1 83 ? -9.719 -4.429 -5.691 1.00 90.38 83 ALA A O 1
ATOM 680 N N . ARG A 1 84 ? -9.663 -6.098 -4.160 1.00 89.19 84 ARG A N 1
ATOM 681 C CA . ARG A 1 84 ? -9.647 -7.201 -5.126 1.00 89.19 84 ARG A CA 1
ATOM 682 C C . ARG A 1 84 ? -10.961 -7.969 -5.048 1.00 89.19 84 ARG A C 1
ATOM 684 O O . ARG A 1 84 ? -11.598 -7.979 -4.001 1.00 89.19 84 ARG A O 1
ATOM 691 N N . ASP A 1 85 ? -11.382 -8.550 -6.163 1.00 86.44 85 ASP A N 1
ATOM 692 C CA . ASP A 1 85 ? -12.481 -9.519 -6.166 1.00 86.44 85 ASP A CA 1
ATOM 693 C C . ASP A 1 85 ? -11.997 -10.920 -5.751 1.00 86.44 85 ASP A C 1
ATOM 695 O O . ASP A 1 85 ? -10.798 -11.142 -5.563 1.00 86.44 85 ASP A O 1
ATOM 699 N N . ASP A 1 86 ? -12.924 -11.875 -5.637 1.00 80.38 86 ASP A N 1
ATOM 700 C CA . ASP A 1 86 ? -12.627 -13.269 -5.272 1.00 80.38 86 ASP A CA 1
ATOM 701 C C . ASP A 1 86 ? -11.702 -13.975 -6.283 1.00 80.38 86 ASP A C 1
ATOM 703 O O . ASP A 1 86 ? -11.038 -14.955 -5.949 1.00 80.38 86 ASP A O 1
ATOM 707 N N . ALA A 1 87 ? -11.617 -13.463 -7.518 1.00 84.00 87 ALA A N 1
ATOM 708 C CA . ALA A 1 87 ? -10.686 -13.941 -8.539 1.00 84.00 87 ALA A CA 1
ATOM 709 C C . ALA A 1 87 ? -9.277 -13.325 -8.399 1.00 84.00 87 ALA A C 1
ATOM 711 O O . ALA A 1 87 ? -8.389 -13.614 -9.204 1.00 84.00 87 ALA A O 1
ATOM 712 N N . GLY A 1 88 ? -9.058 -12.465 -7.398 1.00 79.75 88 GLY A N 1
ATOM 713 C CA . GLY A 1 88 ? -7.797 -11.775 -7.140 1.00 79.75 88 GLY A CA 1
ATOM 714 C C . GLY A 1 88 ? -7.530 -10.589 -8.070 1.00 79.75 88 GLY A C 1
ATOM 715 O O . GLY A 1 88 ? -6.435 -10.020 -8.041 1.00 79.75 88 GLY A O 1
ATOM 716 N N . LYS A 1 89 ? -8.499 -10.182 -8.896 1.00 86.25 89 LYS A N 1
ATOM 717 C CA . LYS A 1 89 ? -8.343 -9.057 -9.816 1.00 86.25 89 LYS A CA 1
ATOM 718 C C . LYS A 1 89 ? -8.546 -7.745 -9.067 1.00 86.25 89 LYS A C 1
ATOM 720 O O . LYS A 1 89 ? -9.516 -7.566 -8.335 1.00 86.25 89 LYS A O 1
ATOM 725 N N . VAL A 1 90 ? -7.643 -6.790 -9.291 1.00 84.44 90 VAL A N 1
ATOM 726 C CA . VAL A 1 90 ? -7.763 -5.438 -8.732 1.00 84.44 90 VAL A CA 1
ATOM 727 C C . VAL A 1 90 ? -8.964 -4.739 -9.365 1.00 84.44 90 VAL A C 1
ATOM 729 O O . VAL A 1 90 ? -8.935 -4.379 -10.540 1.00 84.44 90 VAL A O 1
ATOM 732 N N . GLN A 1 91 ? -10.011 -4.537 -8.571 1.00 84.06 91 GLN A N 1
ATOM 733 C CA . GLN A 1 91 ? -11.212 -3.803 -8.969 1.00 84.06 91 GLN A CA 1
ATOM 734 C C . GLN A 1 91 ? -11.038 -2.308 -8.727 1.00 84.06 91 GLN A C 1
ATOM 736 O O . GLN A 1 91 ? -11.462 -1.474 -9.528 1.00 84.06 91 GLN A O 1
ATOM 741 N N . ARG A 1 92 ? -10.388 -1.945 -7.615 1.00 84.31 92 ARG A N 1
ATOM 742 C CA . ARG A 1 92 ? -10.173 -0.544 -7.262 1.00 84.31 92 ARG A CA 1
ATOM 743 C C . ARG A 1 92 ? -8.865 -0.349 -6.522 1.00 84.31 92 ARG A C 1
ATOM 745 O O . ARG A 1 92 ? -8.575 -1.047 -5.557 1.00 84.31 92 ARG A O 1
ATOM 752 N N . GLN A 1 93 ? -8.112 0.659 -6.939 1.00 86.25 93 GLN A N 1
ATOM 753 C CA . GLN A 1 93 ? -7.017 1.188 -6.140 1.00 86.25 93 GLN A CA 1
ATOM 754 C C . GLN A 1 93 ? -7.561 2.299 -5.254 1.00 86.25 93 GLN A C 1
ATOM 756 O O . GLN A 1 93 ? -8.267 3.193 -5.724 1.00 86.25 93 GLN A O 1
ATOM 761 N N . LEU A 1 94 ? -7.253 2.213 -3.969 1.00 86.38 94 LEU A N 1
ATOM 762 C CA . LEU A 1 94 ? -7.750 3.119 -2.952 1.00 86.38 94 LEU A CA 1
ATOM 763 C C . LEU A 1 94 ? -6.577 3.824 -2.294 1.00 86.38 94 LEU A C 1
ATOM 765 O O . LEU A 1 94 ? -5.574 3.212 -1.913 1.00 86.38 94 LEU A O 1
ATOM 769 N N . ASP A 1 95 ? -6.724 5.135 -2.157 1.00 84.06 95 ASP A N 1
ATOM 770 C CA . ASP A 1 95 ? -5.795 5.927 -1.373 1.00 84.06 95 ASP A CA 1
ATOM 771 C C . ASP A 1 95 ? -5.997 5.646 0.125 1.00 84.06 95 ASP A C 1
ATOM 773 O O . ASP A 1 95 ? -7.122 5.404 0.580 1.00 84.06 95 ASP A O 1
ATOM 777 N N . LYS A 1 96 ? -4.913 5.717 0.904 1.00 84.38 96 LYS A N 1
ATOM 778 C CA . LYS A 1 96 ? -4.933 5.512 2.358 1.00 84.38 96 LYS A CA 1
ATOM 779 C C . LYS A 1 96 ? -6.001 6.354 3.066 1.00 84.38 96 LYS A C 1
ATOM 781 O O . LYS A 1 96 ? -6.704 5.835 3.926 1.00 84.38 96 LYS A O 1
ATOM 786 N N . TYR A 1 97 ? -6.192 7.616 2.669 1.00 84.00 97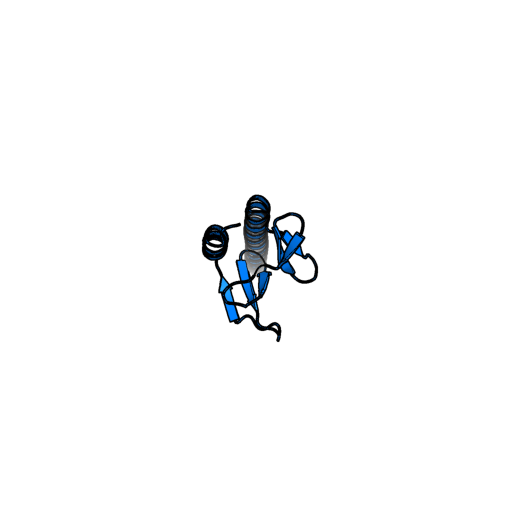 TYR A N 1
ATOM 787 C CA . TYR A 1 97 ? -7.143 8.520 3.318 1.00 84.00 97 TYR A CA 1
ATOM 788 C C . TYR A 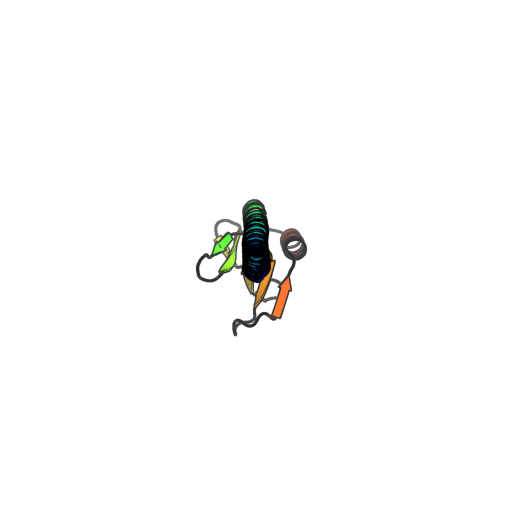1 97 ? -8.590 8.071 3.109 1.00 84.00 97 TYR A C 1
ATOM 790 O O . TYR A 1 97 ? -9.407 8.191 4.019 1.00 84.00 97 TYR A O 1
ATOM 798 N N . SER A 1 98 ? -8.897 7.502 1.939 1.00 84.06 98 SER A N 1
ATOM 799 C CA . SER A 1 98 ? -10.233 6.974 1.645 1.00 84.06 98 SER A CA 1
ATOM 800 C C . SER A 1 98 ? -10.575 5.762 2.514 1.00 84.06 98 SER A C 1
ATOM 802 O O . SER A 1 98 ? -11.695 5.661 3.015 1.00 84.06 98 SER A O 1
ATOM 804 N N . VAL A 1 99 ? -9.594 4.887 2.764 1.00 84.69 99 VAL A N 1
ATOM 805 C CA . VAL A 1 99 ? -9.760 3.716 3.634 1.00 84.69 99 VAL A CA 1
ATOM 806 C C . VAL A 1 99 ? -9.883 4.145 5.092 1.00 84.69 99 VAL A C 1
ATOM 808 O O . VAL A 1 99 ? -10.796 3.696 5.776 1.00 84.69 99 VAL A O 1
ATOM 811 N N . TYR A 1 100 ? -9.048 5.074 5.560 1.00 86.25 100 TYR A N 1
ATOM 812 C CA . TYR A 1 100 ? -9.137 5.591 6.930 1.00 86.25 100 TYR A CA 1
ATOM 813 C C . TYR A 1 100 ? -10.470 6.286 7.205 1.00 86.25 100 TYR A C 1
ATOM 815 O O . TYR A 1 100 ? -11.080 6.055 8.245 1.00 86.25 100 TYR A O 1
ATOM 823 N N . GLN A 1 101 ? -10.966 7.082 6.253 1.00 84.75 101 GLN A N 1
ATOM 824 C CA . GLN A 1 101 ? -12.278 7.713 6.372 1.00 84.75 101 GLN A CA 1
ATOM 825 C C . GLN A 1 101 ? -13.419 6.686 6.343 1.00 84.75 101 GLN A C 1
ATOM 827 O O . GLN A 1 101 ? -14.445 6.885 6.992 1.00 84.75 101 GLN A O 1
ATOM 832 N N . HIS A 1 102 ? -13.274 5.594 5.587 1.00 81.81 102 HIS A N 1
ATOM 833 C CA . HIS A 1 102 ? -14.249 4.507 5.610 1.00 81.81 102 HIS A CA 1
ATOM 834 C C . HIS A 1 102 ? -14.252 3.802 6.970 1.00 81.81 102 HIS A C 1
ATOM 836 O O . HIS A 1 102 ? -15.316 3.607 7.552 1.00 81.81 102 HIS A O 1
ATOM 842 N N . LEU A 1 103 ? -13.072 3.502 7.515 1.00 77.88 103 LEU A N 1
ATOM 843 C CA . LEU A 1 103 ? -12.930 2.854 8.816 1.00 77.88 103 LEU A CA 1
ATOM 844 C C . LEU A 1 103 ? -13.418 3.723 9.966 1.00 77.88 103 LEU A C 1
ATOM 846 O O . LEU A 1 103 ? -14.090 3.212 10.849 1.00 77.88 103 LEU A O 1
ATOM 850 N N . SER A 1 104 ? -13.174 5.034 9.927 1.00 78.50 104 SER A N 1
ATOM 851 C CA . SER A 1 104 ? -13.689 5.947 10.949 1.00 78.50 104 SER A CA 1
ATOM 852 C C . SER A 1 104 ? -15.219 6.046 10.953 1.00 78.50 104 SER A C 1
ATOM 854 O O . SER A 1 104 ? -15.796 6.491 11.939 1.00 78.50 104 SER A O 1
ATOM 856 N N . ARG A 1 105 ? -15.884 5.705 9.839 1.00 76.81 105 ARG A N 1
ATOM 857 C CA . ARG A 1 105 ? -17.354 5.679 9.732 1.00 76.81 105 ARG A CA 1
ATOM 858 C C . ARG A 1 105 ? -17.956 4.339 10.142 1.00 76.81 105 ARG A C 1
ATOM 860 O O . ARG A 1 105 ? -19.143 4.298 10.446 1.00 76.81 105 ARG A O 1
ATOM 867 N N . GLN A 1 106 ? -17.174 3.263 10.117 1.00 65.75 106 GLN A N 1
ATOM 868 C CA . GLN A 1 106 ? -17.581 1.984 10.679 1.00 65.75 106 GLN A CA 1
ATOM 869 C C . GLN A 1 106 ? -17.450 2.102 12.201 1.00 65.75 106 GLN A C 1
ATOM 871 O O . GLN A 1 106 ? -16.385 1.854 12.759 1.00 65.75 106 GLN A O 1
ATOM 876 N N . SER A 1 107 ? -18.508 2.583 12.853 1.00 55.00 107 SER A N 1
ATOM 877 C CA . SER A 1 107 ? -18.612 2.592 14.313 1.00 55.00 107 SER A CA 1
ATOM 878 C C . SER A 1 107 ? -18.358 1.188 14.868 1.00 55.00 107 SER A C 1
ATOM 880 O O . SER A 1 107 ? -18.843 0.223 14.273 1.00 55.00 107 SER A O 1
ATOM 882 N N . HIS A 1 108 ? -17.587 1.128 15.962 1.00 49.09 108 HIS A N 1
ATOM 883 C CA . HIS A 1 108 ? -17.395 -0.047 16.819 1.00 49.09 108 HIS A CA 1
ATOM 884 C C . HIS A 1 108 ? -18.709 -0.787 17.073 1.00 49.09 108 HIS A C 1
ATOM 886 O O . HIS A 1 108 ? -19.710 -0.095 17.377 1.00 49.09 108 HIS A O 1
#

Sequence (108 aa):
MEEKKAYGLVMVFVGVFVFLLVSIISYSLWRDRQVNAFMTTNRAWGIQCDTVSQAAWVIRDGERVDLQINYLPLYCSGYRFEARDDAGKVQRQLDKYSVYQHLSRQSH

Nearest PDB structures (foldseek):
  4yex-assembly1_A  TM=4.322E-01  e=3.238E+00  Escherichia coli
  6hpb-assembly1_A  TM=4.204E-01  e=4.459E+00  Escherichia coli str. K-12 substr. MG1655
  5np0-assembly1_B  TM=4.855E-01  e=5.402E+00  Homo sapiens
  8gxu-assembly1_G  TM=2.830E-01  e=7.440E+00  Thermus thermophilus HB8

Radius of gyration: 22.13 Å; Cα contacts (8 Å, |Δi|>4): 111; chains: 1; bounding box: 62×27×53 Å

Solvent-accessible surface area (backbone atoms only — not comparable to full-atom values): 6053 Å² total; per-residue (Å²): 120,64,65,65,53,52,54,52,52,51,51,49,53,51,50,54,51,51,51,51,51,53,51,52,51,52,50,49,54,54,50,52,53,45,26,52,51,37,53,54,51,34,49,75,72,51,39,44,61,44,90,83,81,20,43,26,29,30,72,54,98,89,40,85,41,73,38,63,58,96,90,23,48,30,27,53,54,78,62,33,35,31,30,26,48,98,86,68,48,79,75,40,83,40,56,63,67,61,53,52,57,52,52,73,66,57,71,132